Protein AF-A0A453DL52-F1 (afdb_monomer_lite)

Structure (mmCIF, N/CA/C/O backbone):
data_AF-A0A453DL52-F1
#
_entry.id   AF-A0A453DL52-F1
#
loop_
_atom_site.group_PDB
_atom_site.id
_atom_site.type_symbol
_atom_site.label_atom_id
_atom_site.label_alt_id
_atom_site.label_comp_id
_atom_site.label_asym_id
_atom_site.label_entity_id
_atom_site.label_seq_id
_atom_site.pdbx_PDB_ins_code
_atom_site.Cartn_x
_atom_site.Cartn_y
_atom_site.Cartn_z
_atom_site.occupancy
_atom_site.B_iso_or_equiv
_atom_site.auth_seq_id
_atom_site.auth_comp_id
_atom_site.auth_asym_id
_atom_site.auth_atom_id
_atom_site.pdbx_PDB_model_num
ATOM 1 N N . MET A 1 1 ? -8.859 -8.766 12.319 1.00 56.47 1 MET A N 1
ATOM 2 C CA . MET A 1 1 ? -7.690 -9.331 11.597 1.00 56.47 1 MET A CA 1
ATOM 3 C C . MET A 1 1 ? -6.679 -9.853 12.611 1.00 56.47 1 MET A C 1
ATOM 5 O O . MET A 1 1 ? -6.567 -9.220 13.656 1.00 56.47 1 MET A O 1
ATOM 9 N N . PRO A 1 2 ? -5.976 -10.976 12.375 1.00 50.81 2 PRO A N 1
ATOM 10 C CA . PRO A 1 2 ? -5.004 -11.474 13.339 1.00 50.81 2 PRO A CA 1
ATOM 11 C C . PRO A 1 2 ? -3.765 -10.573 13.317 1.00 50.81 2 PRO A C 1
ATOM 13 O O . PRO A 1 2 ? -2.988 -10.586 12.364 1.00 50.81 2 PRO A O 1
ATOM 16 N N . MET A 1 3 ? -3.592 -9.766 14.362 1.00 56.72 3 MET A N 1
ATOM 17 C CA . MET A 1 3 ? -2.302 -9.140 14.627 1.00 56.72 3 MET A CA 1
ATOM 18 C C . MET A 1 3 ? -1.357 -10.213 15.150 1.00 56.72 3 MET A C 1
ATOM 20 O O . MET A 1 3 ? -1.692 -10.953 16.075 1.00 56.72 3 MET A O 1
ATOM 24 N N . THR A 1 4 ? -0.178 -10.317 14.546 1.00 60.75 4 THR A N 1
ATOM 25 C CA . THR A 1 4 ? 0.874 -11.163 15.109 1.00 60.75 4 THR A CA 1
ATOM 26 C C . THR A 1 4 ? 1.325 -10.572 16.446 1.00 60.75 4 THR A C 1
ATOM 28 O O . THR A 1 4 ? 1.230 -9.363 16.672 1.00 60.75 4 THR A O 1
ATOM 31 N N . SER A 1 5 ? 1.875 -11.399 17.332 1.00 61.97 5 SER A N 1
ATOM 32 C CA . SER A 1 5 ? 2.460 -10.971 18.614 1.00 61.97 5 SER A CA 1
ATOM 33 C C . SER A 1 5 ? 3.578 -9.922 18.467 1.00 61.97 5 SER A C 1
ATOM 35 O O . SER A 1 5 ? 3.997 -9.325 19.453 1.00 61.97 5 SER A O 1
ATOM 37 N N . GLN A 1 6 ? 4.030 -9.662 17.239 1.00 67.31 6 GLN A N 1
ATOM 38 C CA . GLN A 1 6 ? 5.063 -8.695 16.87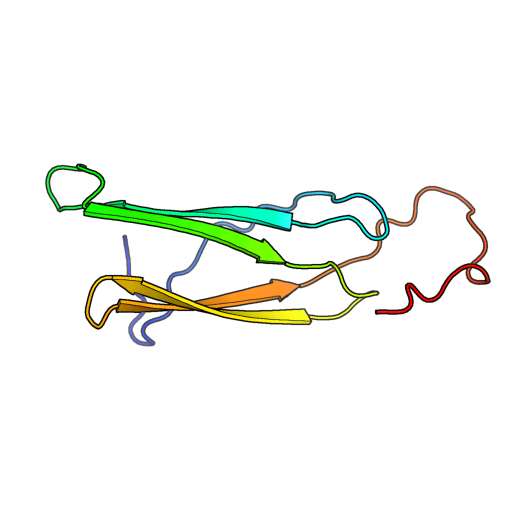7 1.00 67.31 6 GLN A CA 1
ATOM 39 C C . GLN A 1 6 ? 4.495 -7.370 16.324 1.00 67.31 6 GLN A C 1
ATOM 41 O O . GLN A 1 6 ? 5.256 -6.558 15.815 1.00 67.31 6 GLN A O 1
ATOM 46 N N . ARG A 1 7 ? 3.176 -7.126 16.427 1.00 69.12 7 ARG A N 1
ATOM 47 C CA . ARG A 1 7 ? 2.476 -5.929 15.898 1.00 69.12 7 ARG A CA 1
ATOM 48 C C . ARG A 1 7 ? 2.535 -5.761 14.376 1.00 69.12 7 ARG A C 1
ATOM 50 O O . ARG A 1 7 ? 2.131 -4.724 13.861 1.00 69.12 7 ARG A O 1
ATOM 57 N N . TYR A 1 8 ? 2.970 -6.785 13.647 1.00 66.00 8 TYR A N 1
ATOM 58 C CA . TYR A 1 8 ? 2.897 -6.792 12.191 1.00 66.00 8 TYR A CA 1
ATOM 59 C C . TYR A 1 8 ? 1.557 -7.357 11.733 1.00 66.00 8 TYR A C 1
ATOM 61 O O . TYR A 1 8 ? 1.118 -8.420 12.196 1.00 66.00 8 TYR A O 1
ATOM 69 N N . LEU A 1 9 ? 0.933 -6.649 10.794 1.00 72.50 9 LEU A N 1
ATOM 70 C CA . LEU A 1 9 ? -0.200 -7.146 10.032 1.00 72.50 9 LEU A CA 1
ATOM 71 C C . LEU A 1 9 ? 0.337 -7.921 8.827 1.00 72.50 9 LEU A C 1
ATOM 73 O O . LEU A 1 9 ? 0.977 -7.351 7.944 1.00 72.50 9 LEU A O 1
ATOM 77 N N . VAL A 1 10 ? 0.083 -9.227 8.788 1.00 68.94 10 VAL A N 1
ATOM 78 C CA . VAL A 1 10 ? 0.419 -10.035 7.613 1.00 68.94 10 VAL A CA 1
ATOM 79 C C . VAL A 1 10 ? -0.630 -9.762 6.545 1.00 68.94 10 VAL A C 1
ATOM 81 O O . VAL A 1 10 ? -1.777 -10.190 6.662 1.00 68.94 10 VAL A O 1
ATOM 84 N N . LEU A 1 11 ? -0.232 -9.036 5.506 1.00 70.62 11 LEU A N 1
ATOM 85 C CA . LEU A 1 11 ? -1.056 -8.831 4.324 1.00 70.62 11 LEU A CA 1
ATOM 86 C C . LEU A 1 11 ? -0.892 -10.016 3.370 1.00 70.62 11 LEU A C 1
ATOM 88 O O . LEU A 1 11 ? 0.205 -10.555 3.197 1.00 70.62 11 LEU A O 1
ATOM 92 N N . SER A 1 12 ? -1.984 -10.406 2.714 1.00 75.88 12 SER A N 1
ATOM 93 C CA . SER A 1 12 ? -1.923 -11.300 1.560 1.00 75.88 12 SER A CA 1
ATOM 94 C C . SER A 1 12 ? -0.993 -10.695 0.507 1.00 75.88 12 SER A C 1
ATOM 96 O O . SER A 1 12 ? -1.148 -9.531 0.135 1.00 75.88 12 SER A O 1
ATOM 98 N N . ARG A 1 13 ? -0.014 -11.476 0.034 1.00 72.12 13 ARG A N 1
ATOM 99 C CA . ARG A 1 13 ? 0.898 -11.038 -1.029 1.00 72.12 13 ARG A CA 1
ATOM 100 C C . ARG A 1 13 ? 0.110 -10.823 -2.319 1.00 72.12 13 ARG A C 1
ATOM 102 O O . ARG A 1 13 ? -0.212 -11.786 -3.005 1.00 72.12 13 ARG A O 1
ATOM 109 N N . ASN A 1 14 ? -0.136 -9.562 -2.653 1.00 77.62 14 ASN A N 1
ATOM 110 C CA . ASN A 1 14 ? -0.686 -9.151 -3.937 1.00 77.62 14 ASN A CA 1
ATOM 111 C C . ASN A 1 14 ? 0.436 -8.531 -4.771 1.00 77.62 14 ASN A C 1
ATOM 113 O O . ASN A 1 14 ? 1.081 -7.578 -4.337 1.00 77.62 14 ASN A O 1
ATOM 117 N N . VAL A 1 15 ? 0.689 -9.096 -5.951 1.00 79.12 15 VAL A N 1
ATOM 118 C CA . VAL A 1 15 ? 1.676 -8.570 -6.900 1.00 79.12 15 VAL A CA 1
ATOM 119 C C . VAL A 1 15 ? 0.941 -7.706 -7.911 1.00 79.12 15 VAL A C 1
ATOM 121 O O . VAL A 1 15 ? 0.009 -8.170 -8.563 1.00 79.12 15 VAL A O 1
ATOM 124 N N . VAL A 1 16 ? 1.368 -6.455 -8.036 1.00 82.69 16 VAL A N 1
ATOM 125 C CA . VAL A 1 16 ? 0.836 -5.495 -9.005 1.00 82.69 16 VAL A CA 1
ATOM 126 C C . VAL A 1 16 ? 1.977 -4.975 -9.871 1.00 82.69 16 VAL A C 1
ATOM 128 O O . VAL A 1 16 ? 3.091 -4.773 -9.387 1.00 82.69 16 VAL A O 1
ATOM 131 N N . SER A 1 17 ? 1.714 -4.777 -11.160 1.00 82.19 17 SER A N 1
ATOM 132 C CA . SER A 1 17 ? 2.651 -4.152 -12.092 1.00 82.19 17 SER A CA 1
ATOM 133 C C . SER A 1 17 ? 2.410 -2.648 -12.143 1.00 82.19 17 SER A C 1
ATOM 135 O O . SER A 1 17 ? 1.266 -2.210 -12.244 1.00 82.19 17 SER A O 1
ATOM 137 N N . VAL A 1 18 ? 3.486 -1.869 -12.113 1.00 79.50 18 VAL A N 1
ATOM 138 C CA . VAL A 1 18 ? 3.457 -0.416 -12.314 1.00 79.50 18 VAL A CA 1
ATOM 139 C C . VAL A 1 18 ? 4.335 -0.055 -13.505 1.00 79.50 18 VAL A C 1
ATOM 141 O O . VAL A 1 18 ? 5.346 -0.718 -13.749 1.00 79.50 18 VAL A O 1
ATOM 144 N N . ASP A 1 19 ? 3.960 0.994 -14.233 1.00 76.88 19 ASP A N 1
ATOM 145 C CA . ASP A 1 19 ? 4.754 1.490 -15.356 1.00 76.88 19 ASP A CA 1
ATOM 146 C C . ASP A 1 19 ? 6.129 2.003 -14.899 1.00 76.88 19 ASP A C 1
ATOM 148 O O . ASP A 1 19 ? 6.324 2.450 -13.762 1.00 76.88 19 ASP A O 1
ATOM 152 N N . PHE A 1 20 ? 7.101 1.970 -15.812 1.00 65.94 20 PHE A N 1
ATOM 153 C CA . PHE A 1 20 ? 8.445 2.491 -15.568 1.00 65.94 20 PHE A CA 1
ATOM 154 C C . PHE A 1 20 ? 8.409 4.006 -15.282 1.00 65.94 20 PHE A C 1
ATOM 156 O O . PHE A 1 20 ? 7.831 4.778 -16.042 1.00 65.94 20 PHE A O 1
ATOM 163 N N . CYS A 1 21 ? 9.027 4.428 -14.171 1.00 69.88 21 CYS A N 1
ATOM 164 C CA . CYS A 1 21 ? 8.900 5.764 -13.560 1.00 69.88 21 CYS A CA 1
ATOM 165 C C . CYS A 1 21 ? 7.447 6.180 -13.167 1.00 69.88 21 CYS A C 1
ATOM 167 O O . CYS A 1 21 ? 7.211 7.363 -12.914 1.00 69.88 21 CYS A O 1
ATOM 169 N N . GLY A 1 22 ? 6.486 5.247 -13.087 1.00 81.50 22 GLY A N 1
ATOM 170 C CA . GLY A 1 22 ? 5.138 5.482 -12.545 1.00 81.50 22 GLY A CA 1
ATOM 171 C C . GLY A 1 22 ? 5.102 5.557 -11.010 1.00 81.50 22 GLY A C 1
ATOM 172 O O . GLY A 1 22 ? 6.135 5.724 -10.368 1.00 81.50 22 GLY A O 1
ATOM 173 N N . SER A 1 23 ? 3.920 5.400 -10.407 1.00 87.81 23 SER A N 1
ATOM 174 C CA . SER A 1 23 ? 3.738 5.302 -8.949 1.00 87.81 23 SER A CA 1
ATOM 175 C C . SER A 1 23 ? 2.763 4.183 -8.597 1.00 87.81 23 SER A C 1
ATOM 177 O O . SER A 1 23 ? 1.772 3.973 -9.296 1.00 87.81 23 SER A O 1
ATOM 179 N N . LEU A 1 24 ? 3.006 3.503 -7.477 1.00 89.88 24 LEU A N 1
ATOM 180 C CA . LEU A 1 24 ? 2.002 2.676 -6.818 1.00 89.88 24 LEU A CA 1
ATOM 181 C C . LEU A 1 24 ? 1.134 3.575 -5.939 1.00 89.88 24 LEU A C 1
ATOM 183 O O . LEU A 1 24 ? 1.578 4.000 -4.872 1.00 89.88 24 LEU A O 1
ATOM 187 N N . ASN A 1 25 ? -0.087 3.845 -6.391 1.00 91.12 25 ASN A N 1
ATOM 188 C CA . ASN A 1 25 ? -1.089 4.581 -5.626 1.00 91.12 25 ASN A CA 1
ATOM 189 C C . ASN A 1 25 ? -1.981 3.595 -4.873 1.00 91.12 25 ASN A C 1
ATOM 191 O O . ASN A 1 25 ? -2.424 2.600 -5.450 1.00 91.12 25 ASN A O 1
ATOM 195 N N . PHE A 1 26 ? -2.263 3.871 -3.606 1.00 89.06 26 PHE A N 1
ATOM 196 C CA . PHE A 1 26 ? -3.130 3.028 -2.789 1.00 89.06 26 PHE A CA 1
ATOM 197 C C . PHE A 1 26 ? -3.842 3.846 -1.712 1.00 89.06 26 PHE A C 1
ATOM 199 O O . PHE A 1 26 ? -3.455 4.973 -1.396 1.00 89.06 26 PHE A O 1
ATOM 206 N N . VAL A 1 27 ? -4.903 3.259 -1.163 1.00 91.75 27 VAL A N 1
ATOM 207 C CA . VAL A 1 27 ? -5.715 3.854 -0.102 1.00 91.75 27 VAL A CA 1
ATOM 208 C C . VAL A 1 27 ? -5.542 3.027 1.164 1.00 91.75 27 VAL A C 1
ATOM 210 O O . VAL A 1 27 ? -5.592 1.797 1.130 1.00 91.75 27 VAL A O 1
ATOM 213 N N . LEU A 1 28 ? -5.317 3.710 2.279 1.00 89.94 28 LEU A N 1
ATOM 214 C CA . LEU A 1 28 ? -5.322 3.140 3.618 1.00 89.94 28 LEU A CA 1
ATOM 215 C C . LEU A 1 28 ? -6.632 3.508 4.291 1.00 89.94 28 LEU A C 1
ATOM 217 O O . LEU A 1 28 ? -6.960 4.689 4.378 1.00 89.94 28 LEU A O 1
ATOM 221 N N . GLU A 1 29 ? -7.344 2.511 4.797 1.00 90.25 29 GLU A N 1
ATOM 222 C CA . GLU A 1 29 ? -8.611 2.694 5.497 1.00 90.25 29 GLU A CA 1
ATOM 223 C C . GLU A 1 29 ? -8.567 1.987 6.846 1.00 90.25 29 GLU A C 1
ATOM 225 O O . GLU A 1 29 ? -8.162 0.827 6.948 1.00 90.25 29 GLU A O 1
ATOM 230 N N . ALA A 1 30 ? -8.987 2.701 7.886 1.00 86.88 30 ALA A N 1
ATOM 231 C CA . ALA A 1 30 ? -9.285 2.115 9.180 1.00 86.88 30 ALA A CA 1
ATOM 232 C C . ALA A 1 30 ? -10.792 1.919 9.293 1.00 86.88 30 ALA A C 1
ATOM 234 O O . ALA A 1 30 ? -11.568 2.831 9.003 1.00 86.88 30 ALA A O 1
ATOM 235 N N . TYR A 1 31 ? -11.170 0.741 9.769 1.00 88.38 31 TYR A N 1
ATOM 236 C CA . TYR A 1 31 ? -12.552 0.339 9.962 1.00 88.38 31 TYR A CA 1
ATOM 237 C C . TYR A 1 31 ? -12.845 0.206 11.457 1.00 88.38 31 TYR A C 1
ATOM 239 O O . TYR A 1 31 ? -12.002 -0.290 12.209 1.00 88.38 31 TYR A O 1
ATOM 247 N N . SER A 1 32 ? -14.023 0.651 11.887 1.00 87.81 32 SER A N 1
ATOM 248 C CA . SER A 1 32 ? -14.563 0.335 13.211 1.00 87.81 32 SER A CA 1
ATOM 249 C C . SER A 1 32 ? -14.981 -1.137 13.297 1.00 87.81 32 SER A C 1
ATOM 251 O O . SER A 1 32 ? -15.084 -1.836 12.287 1.00 87.81 32 SER A O 1
ATOM 253 N N . ASP A 1 33 ? -15.324 -1.592 14.502 1.00 87.31 33 ASP A N 1
ATOM 254 C CA . ASP A 1 33 ? -15.907 -2.925 14.706 1.00 87.31 33 ASP A CA 1
ATOM 255 C C . ASP A 1 33 ? -17.260 -3.102 13.988 1.00 87.31 33 ASP A C 1
ATOM 257 O O . ASP A 1 33 ? -17.630 -4.224 13.645 1.00 87.31 33 ASP A O 1
ATOM 261 N N . SER A 1 34 ? -17.985 -2.006 13.722 1.00 93.31 34 SER A N 1
ATOM 262 C CA . SER A 1 34 ? -19.212 -2.002 12.909 1.00 93.31 34 SER A CA 1
ATOM 263 C C . SER A 1 34 ? -18.951 -2.073 11.401 1.00 93.31 34 SER A C 1
ATOM 265 O O . SER A 1 34 ? -19.891 -2.273 10.636 1.00 93.31 34 SER A O 1
ATOM 267 N N . GLY A 1 35 ? -17.692 -1.946 10.968 1.00 90.19 35 GLY A N 1
ATOM 268 C CA . GLY A 1 35 ? -17.307 -1.928 9.557 1.00 90.19 35 GLY A CA 1
ATOM 269 C C . GLY A 1 35 ? -17.418 -0.554 8.891 1.00 90.19 35 GLY A C 1
ATOM 270 O O . GLY A 1 35 ? -17.297 -0.470 7.671 1.00 90.19 35 GLY A O 1
ATOM 271 N N . ASP A 1 36 ? -17.617 0.518 9.659 1.00 93.00 36 ASP A N 1
ATOM 272 C CA . ASP A 1 36 ? -17.616 1.884 9.136 1.00 93.00 36 ASP A CA 1
ATOM 273 C C . ASP A 1 36 ? -16.180 2.386 8.948 1.00 93.00 36 ASP A C 1
ATOM 275 O O . ASP A 1 36 ? -15.305 2.120 9.777 1.00 93.00 36 ASP A O 1
ATOM 279 N N . ILE A 1 37 ? -15.928 3.152 7.883 1.00 91.69 37 ILE A N 1
ATOM 280 C CA . ILE A 1 37 ? -14.621 3.784 7.658 1.00 91.69 37 ILE A CA 1
ATOM 281 C C . ILE A 1 37 ? -14.473 4.959 8.629 1.00 91.69 37 ILE A C 1
ATOM 283 O O . ILE A 1 37 ? -15.180 5.960 8.524 1.00 91.69 37 ILE A O 1
ATOM 287 N N . ILE A 1 38 ? -13.524 4.852 9.557 1.00 92.00 38 ILE A N 1
ATOM 288 C CA . ILE A 1 38 ? -13.246 5.881 10.574 1.00 92.00 38 ILE A CA 1
ATOM 289 C C . ILE A 1 38 ? -12.047 6.767 10.219 1.00 92.00 38 ILE A C 1
ATOM 291 O O . ILE A 1 38 ? -11.889 7.851 10.778 1.00 92.00 38 ILE A O 1
ATOM 295 N N . ALA A 1 39 ? -11.192 6.319 9.299 1.00 90.62 39 ALA A N 1
ATOM 296 C CA . ALA A 1 39 ? -10.105 7.113 8.743 1.00 90.62 39 ALA A CA 1
ATOM 297 C C . ALA A 1 39 ? -9.731 6.595 7.355 1.00 90.62 39 ALA A C 1
ATOM 299 O O . ALA A 1 39 ? -9.758 5.388 7.118 1.00 90.62 39 ALA A O 1
ATOM 300 N N . GLN A 1 40 ? -9.338 7.505 6.466 1.00 93.00 40 GLN A N 1
ATOM 301 C CA . GLN A 1 40 ? -8.898 7.183 5.114 1.00 93.00 40 GLN A CA 1
ATOM 302 C C . GLN A 1 40 ? -7.712 8.064 4.726 1.00 93.00 40 GLN A C 1
ATOM 304 O O . GLN A 1 40 ? -7.675 9.251 5.062 1.00 93.00 40 GLN A O 1
ATOM 309 N N . LYS A 1 41 ? -6.749 7.497 3.997 1.00 92.00 41 LYS A N 1
ATOM 310 C CA . LYS A 1 41 ? -5.611 8.242 3.465 1.00 92.00 41 LYS A CA 1
ATOM 311 C C . LYS A 1 41 ? -5.145 7.696 2.123 1.00 92.00 41 LYS A C 1
ATOM 313 O O . LYS A 1 41 ? -4.966 6.493 1.969 1.00 92.00 41 LYS A O 1
ATOM 318 N N . ASN A 1 42 ? -4.892 8.602 1.185 1.00 93.12 42 ASN A N 1
ATOM 319 C CA . ASN A 1 42 ? -4.282 8.281 -0.100 1.00 93.12 42 ASN A CA 1
ATOM 320 C C . ASN A 1 42 ? -2.762 8.382 0.016 1.00 93.12 42 ASN A C 1
ATOM 322 O O . ASN A 1 42 ? -2.247 9.381 0.519 1.00 93.12 42 ASN A O 1
ATOM 326 N N . GLU A 1 43 ? -2.055 7.373 -0.479 1.00 91.56 43 GLU A N 1
ATOM 327 C CA . GLU A 1 43 ? -0.597 7.305 -0.459 1.00 91.56 43 GLU A CA 1
ATOM 328 C C . GLU A 1 43 ? -0.055 6.886 -1.829 1.00 91.56 43 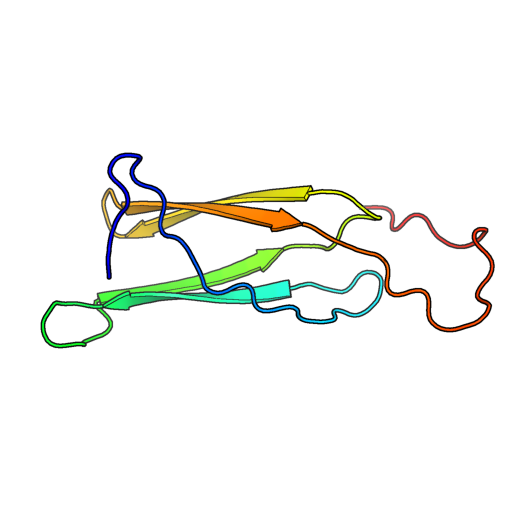GLU A C 1
ATOM 330 O O . GLU A 1 43 ? -0.746 6.263 -2.641 1.00 91.56 43 GLU A O 1
ATOM 335 N N . SER A 1 44 ? 1.197 7.256 -2.097 1.00 90.94 44 SER A N 1
ATOM 336 C CA . SER A 1 44 ? 1.869 6.982 -3.366 1.00 90.94 44 SER A CA 1
ATOM 337 C C . SER A 1 44 ? 3.335 6.642 -3.136 1.00 90.94 44 SER A C 1
ATOM 339 O O . SER A 1 44 ? 4.098 7.458 -2.620 1.00 90.94 44 SER A O 1
ATOM 341 N N . LEU A 1 45 ? 3.765 5.489 -3.643 1.00 89.75 45 LEU A N 1
ATOM 342 C CA . LEU A 1 45 ? 5.160 5.063 -3.625 1.00 89.75 45 LEU A CA 1
ATOM 343 C C . LEU A 1 45 ? 5.743 5.030 -5.035 1.00 89.75 45 LEU A C 1
ATOM 345 O O . LEU A 1 45 ? 5.216 4.365 -5.926 1.00 89.75 45 LEU A O 1
ATOM 349 N N . LYS A 1 46 ? 6.884 5.697 -5.226 1.00 86.25 46 LYS A N 1
ATOM 350 C CA . LYS A 1 46 ? 7.645 5.579 -6.473 1.00 86.25 46 LYS A CA 1
ATOM 351 C C . LYS A 1 46 ? 8.405 4.241 -6.502 1.00 86.25 46 LYS A C 1
ATOM 353 O O . LYS A 1 46 ? 9.064 3.905 -5.505 1.00 86.25 46 LYS A O 1
ATOM 358 N N . PRO A 1 47 ? 8.348 3.493 -7.618 1.00 81.50 47 PRO A N 1
ATOM 359 C CA . PRO A 1 47 ? 9.119 2.282 -7.798 1.00 81.50 47 PRO A CA 1
ATOM 360 C C . PRO A 1 47 ? 10.610 2.606 -7.847 1.00 81.50 47 PRO A C 1
ATOM 362 O O . PRO A 1 47 ? 11.035 3.625 -8.395 1.00 81.50 47 PRO A O 1
ATOM 365 N N . LYS A 1 48 ? 11.417 1.714 -7.275 1.00 76.50 48 LYS A N 1
ATOM 366 C CA . LYS A 1 48 ? 12.879 1.752 -7.372 1.00 76.50 48 LYS A CA 1
ATOM 367 C C . LYS A 1 48 ? 13.355 0.534 -8.146 1.00 76.50 48 LYS A C 1
ATOM 369 O O . LYS A 1 48 ? 12.761 -0.536 -8.045 1.00 76.50 48 LYS A O 1
ATOM 374 N N . PHE A 1 49 ? 14.447 0.681 -8.889 1.00 70.06 49 PHE A N 1
ATOM 375 C CA . PHE A 1 49 ? 15.036 -0.435 -9.622 1.00 70.06 49 PHE A CA 1
ATOM 376 C C . PHE A 1 49 ? 15.478 -1.536 -8.646 1.00 70.06 49 PHE A C 1
ATOM 378 O O . PHE A 1 49 ? 16.419 -1.328 -7.880 1.00 70.06 49 PHE A O 1
ATOM 385 N N . CYS A 1 50 ? 14.762 -2.666 -8.652 1.00 67.31 50 CYS A N 1
ATOM 386 C CA . CYS A 1 50 ? 15.031 -3.873 -7.857 1.00 67.31 50 CYS A CA 1
ATOM 387 C C . CYS A 1 50 ? 15.372 -3.609 -6.375 1.00 67.31 50 CYS A C 1
ATOM 389 O O . CYS A 1 50 ? 16.289 -4.221 -5.831 1.00 67.31 50 CYS A O 1
ATOM 391 N N . ASN A 1 51 ? 14.672 -2.672 -5.729 1.00 78.00 51 ASN A N 1
ATOM 392 C CA . ASN A 1 51 ? 14.946 -2.270 -4.345 1.00 78.00 51 ASN A CA 1
ATOM 393 C C . ASN A 1 51 ? 13.662 -2.265 -3.496 1.00 78.00 51 ASN A C 1
ATOM 395 O O . ASN A 1 51 ? 12.596 -2.653 -3.965 1.00 78.00 51 ASN A O 1
ATOM 399 N N . ILE A 1 52 ? 13.757 -1.821 -2.245 1.00 86.50 52 ILE A N 1
ATOM 400 C CA . ILE A 1 52 ? 12.643 -1.658 -1.312 1.00 86.50 52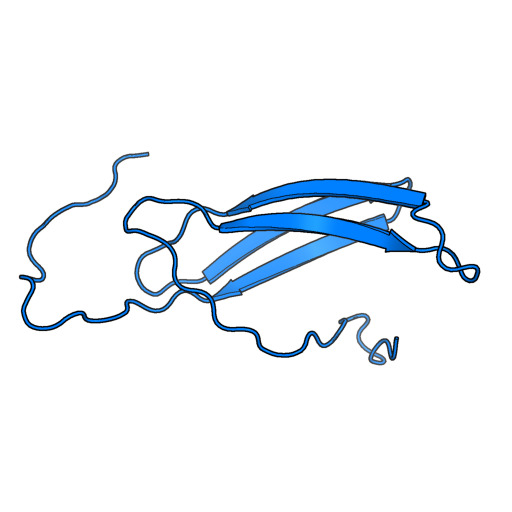 ILE A CA 1
ATOM 401 C C . ILE A 1 52 ? 12.312 -0.163 -1.170 1.00 86.50 52 ILE A C 1
ATOM 403 O O . ILE A 1 52 ? 13.201 0.694 -1.083 1.00 86.50 52 ILE A O 1
ATOM 407 N N . SER A 1 53 ? 11.020 0.158 -1.156 1.00 88.56 53 SER A N 1
ATOM 408 C CA . SER A 1 53 ? 10.512 1.441 -0.668 1.00 88.56 53 SER A CA 1
ATOM 409 C C . SER A 1 53 ? 9.844 1.227 0.682 1.00 88.56 53 SER A C 1
ATOM 411 O O . SER A 1 53 ? 9.077 0.285 0.848 1.00 88.56 53 SER A O 1
ATOM 413 N N . GLN A 1 54 ? 10.139 2.110 1.628 1.00 89.62 54 GLN A N 1
ATOM 414 C CA . GLN A 1 54 ? 9.555 2.115 2.962 1.00 89.62 54 GLN A CA 1
ATOM 415 C C . GLN A 1 54 ? 8.986 3.504 3.221 1.00 89.62 54 GLN A C 1
ATOM 417 O O . GLN A 1 54 ? 9.616 4.504 2.864 1.00 89.62 54 GLN A O 1
ATOM 422 N N . GLN A 1 55 ? 7.788 3.560 3.787 1.00 89.38 55 GLN A N 1
ATOM 423 C CA . GLN A 1 55 ? 7.101 4.803 4.093 1.00 89.38 55 GLN A CA 1
ATOM 424 C C . GLN A 1 55 ? 6.312 4.650 5.383 1.00 89.38 55 GLN A C 1
ATOM 426 O O . GLN A 1 55 ? 5.612 3.659 5.582 1.00 89.38 55 GLN A O 1
ATOM 431 N N . THR A 1 56 ? 6.410 5.664 6.233 1.00 90.62 56 THR A N 1
ATOM 432 C CA . THR A 1 56 ? 5.624 5.756 7.455 1.00 90.62 56 THR A CA 1
ATOM 433 C C . THR A 1 56 ? 4.473 6.728 7.245 1.00 90.62 56 THR A C 1
ATOM 435 O O . THR A 1 56 ? 4.659 7.845 6.754 1.00 90.62 56 THR A O 1
ATOM 438 N N . CYS A 1 57 ? 3.269 6.289 7.594 1.00 88.81 57 CYS A N 1
ATOM 439 C CA . CYS A 1 57 ? 2.024 6.986 7.336 1.00 88.81 57 CYS A CA 1
ATOM 440 C C . CYS A 1 57 ? 1.216 7.092 8.628 1.00 88.81 57 CYS A C 1
ATOM 442 O O . CYS A 1 57 ? 0.708 6.100 9.150 1.00 88.81 57 CYS A O 1
ATOM 444 N N . LYS A 1 58 ? 1.021 8.319 9.110 1.00 88.94 58 LYS A N 1
ATOM 445 C CA . LYS A 1 58 ? 0.032 8.611 10.151 1.00 88.94 58 LYS A CA 1
ATOM 446 C C . LYS A 1 58 ? -1.375 8.566 9.545 1.00 88.94 58 LYS A C 1
ATOM 448 O O . LYS A 1 58 ? -1.622 9.308 8.590 1.00 88.94 58 LYS A O 1
ATOM 453 N N . LEU A 1 59 ? -2.250 7.696 10.060 1.00 86.00 59 LEU A N 1
ATOM 454 C CA . LEU A 1 59 ? -3.611 7.484 9.543 1.00 86.00 59 LEU A CA 1
ATOM 455 C C . LEU A 1 59 ? -4.646 8.314 10.315 1.00 86.00 59 LEU A C 1
ATOM 457 O O . LEU A 1 59 ? -5.414 9.053 9.709 1.00 86.00 59 LEU A O 1
ATOM 461 N N . THR A 1 60 ? -4.646 8.235 11.647 1.00 83.62 60 THR A N 1
ATOM 462 C CA . THR A 1 60 ? -5.490 9.062 12.529 1.00 83.62 60 THR A CA 1
ATOM 463 C C . THR A 1 60 ? -4.970 9.018 13.963 1.00 83.62 60 THR A C 1
ATOM 465 O O . THR A 1 60 ? -4.382 8.014 14.352 1.00 83.62 60 THR A O 1
ATOM 468 N N . GLY A 1 61 ? -5.183 10.073 14.757 1.00 83.25 61 GLY A N 1
ATOM 469 C CA . GLY A 1 61 ? -4.814 10.099 16.180 1.00 83.25 61 GLY A CA 1
ATOM 470 C C . GLY A 1 61 ? -3.367 9.660 16.425 1.00 83.25 61 GLY A C 1
ATOM 471 O O . GLY A 1 61 ? -2.449 10.280 15.894 1.00 83.25 61 GLY A O 1
ATOM 472 N N . ASP A 1 62 ? -3.186 8.570 17.171 1.00 82.81 62 ASP A N 1
ATOM 473 C CA . ASP A 1 62 ? -1.885 7.944 17.461 1.00 82.81 62 ASP A CA 1
ATOM 474 C C . ASP A 1 62 ? -1.629 6.665 16.634 1.00 82.81 62 ASP A C 1
ATOM 476 O O . ASP A 1 62 ? -0.733 5.879 16.935 1.00 82.81 62 ASP A O 1
ATOM 480 N N . ILE A 1 63 ? 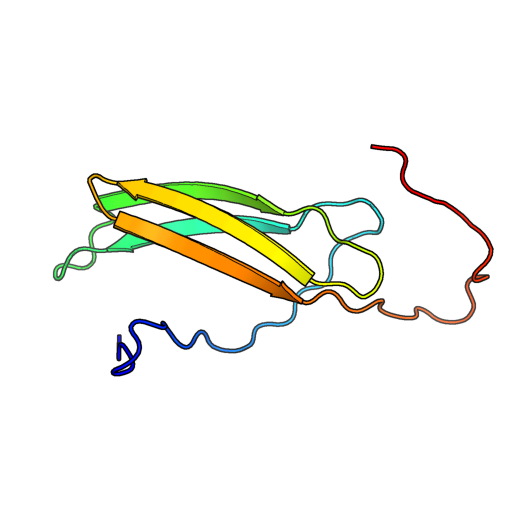-2.426 6.433 15.585 1.00 82.44 63 ILE A N 1
ATOM 481 C CA . ILE A 1 63 ? -2.291 5.291 14.678 1.00 82.44 63 ILE A CA 1
ATOM 482 C C . ILE A 1 63 ? -1.329 5.659 13.549 1.00 82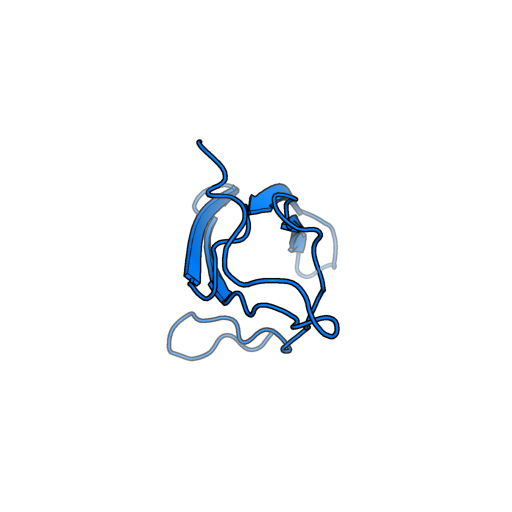.44 63 ILE A C 1
ATOM 484 O O . ILE A 1 63 ? -1.641 6.452 12.652 1.00 82.44 63 ILE A O 1
ATOM 488 N N . GLU A 1 64 ? -0.165 5.024 13.588 1.00 85.75 64 GLU A N 1
ATOM 489 C CA . GLU A 1 64 ? 0.889 5.126 12.589 1.00 85.75 64 GLU A CA 1
ATOM 490 C C . GLU A 1 64 ? 1.162 3.750 11.976 1.00 85.75 64 GLU A C 1
ATOM 492 O O . GLU A 1 64 ? 1.183 2.730 12.667 1.00 85.75 64 GLU A O 1
ATOM 497 N N . LEU A 1 65 ? 1.330 3.725 10.658 1.00 85.75 65 LEU A N 1
ATOM 498 C CA . LEU A 1 65 ? 1.573 2.523 9.874 1.00 85.75 65 LEU A CA 1
ATOM 499 C C . LEU A 1 65 ? 2.903 2.661 9.150 1.00 85.75 65 LEU A C 1
ATOM 501 O O . LEU A 1 65 ? 3.165 3.681 8.520 1.00 85.75 65 LEU A O 1
ATOM 505 N N . GLU A 1 66 ? 3.713 1.614 9.185 1.00 89.31 66 GLU A N 1
ATOM 506 C CA . GLU A 1 66 ? 4.878 1.490 8.318 1.00 89.31 66 GLU A CA 1
ATOM 507 C C . GLU A 1 66 ? 4.560 0.531 7.175 1.00 89.31 66 GLU A C 1
ATOM 509 O O . GLU A 1 66 ? 4.085 -0.587 7.386 1.00 89.31 66 GLU A O 1
ATOM 514 N N . ILE A 1 67 ? 4.818 0.981 5.952 1.00 87.94 67 ILE A N 1
ATOM 515 C CA . ILE A 1 67 ? 4.544 0.242 4.728 1.00 87.94 67 ILE A CA 1
ATOM 516 C C . ILE A 1 67 ? 5.857 -0.004 4.013 1.00 87.94 67 ILE A C 1
ATOM 518 O O . ILE A 1 67 ? 6.587 0.932 3.688 1.00 87.94 67 ILE A O 1
ATOM 522 N N . THR A 1 68 ? 6.111 -1.274 3.721 1.00 87.75 68 THR A N 1
ATOM 523 C CA . THR A 1 68 ? 7.309 -1.734 3.025 1.00 87.75 68 THR A CA 1
ATOM 524 C C . THR A 1 68 ? 6.900 -2.448 1.745 1.00 87.75 68 THR A C 1
ATOM 526 O O . THR A 1 68 ? 6.184 -3.448 1.780 1.00 87.75 68 THR A O 1
ATOM 529 N N . VAL A 1 69 ? 7.369 -1.941 0.606 1.00 87.25 69 VAL A N 1
ATOM 530 C CA . VAL A 1 69 ? 7.098 -2.480 -0.731 1.00 87.25 69 VAL A CA 1
ATOM 531 C C . VAL A 1 69 ? 8.408 -2.917 -1.369 1.00 87.25 69 VAL A C 1
ATOM 533 O O . VAL A 1 69 ? 9.344 -2.127 -1.490 1.00 87.25 69 VAL A O 1
ATOM 536 N N . ALA A 1 70 ? 8.466 -4.175 -1.798 1.00 88.06 70 ALA A N 1
ATOM 537 C CA . ALA A 1 70 ? 9.573 -4.705 -2.581 1.00 88.06 70 ALA A CA 1
ATOM 538 C C . ALA A 1 70 ? 9.269 -4.574 -4.079 1.00 88.06 70 ALA A C 1
ATOM 540 O O . ALA A 1 70 ? 8.200 -4.981 -4.533 1.00 88.06 70 ALA A O 1
ATOM 541 N N . TRP A 1 71 ? 10.220 -4.038 -4.843 1.00 86.25 71 TRP A N 1
ATOM 542 C CA . TRP A 1 71 ? 10.108 -3.869 -6.289 1.00 86.25 71 TRP A CA 1
ATOM 543 C C . TRP A 1 71 ? 10.896 -4.944 -7.026 1.00 86.25 71 TRP A C 1
ATOM 545 O O . TRP A 1 71 ? 12.048 -5.228 -6.698 1.00 86.25 71 TRP A O 1
ATOM 555 N N . SER A 1 72 ? 10.304 -5.480 -8.086 1.00 81.06 72 SER A N 1
ATOM 556 C CA . SER A 1 72 ? 10.968 -6.375 -9.029 1.00 81.06 72 SER A CA 1
ATOM 557 C C . SER A 1 72 ? 10.774 -5.848 -10.440 1.00 81.06 72 SER A C 1
ATOM 559 O O . SER A 1 72 ? 9.654 -5.503 -10.815 1.00 81.06 72 SER A O 1
ATOM 561 N N . SER A 1 73 ? 11.850 -5.805 -11.225 1.00 76.25 73 SER A N 1
ATOM 562 C CA . SER A 1 73 ? 11.735 -5.484 -12.644 1.00 76.25 73 SER A CA 1
ATOM 563 C C . SER A 1 73 ? 11.058 -6.645 -13.361 1.00 76.25 73 SER A C 1
ATOM 565 O O . SER A 1 73 ? 11.563 -7.769 -13.335 1.00 76.25 73 SER A O 1
ATOM 567 N N . LEU A 1 74 ? 9.921 -6.381 -13.998 1.00 71.62 74 LEU A N 1
ATOM 568 C CA . LEU A 1 74 ? 9.369 -7.307 -14.974 1.00 71.62 74 LEU A CA 1
ATOM 569 C C . LEU A 1 74 ? 10.195 -7.137 -16.245 1.00 71.62 74 LEU A C 1
ATOM 571 O O . LEU A 1 74 ? 10.100 -6.116 -16.922 1.00 71.62 74 LEU A O 1
ATOM 575 N N . ILE A 1 75 ? 11.052 -8.114 -16.536 1.00 64.25 75 ILE A N 1
ATOM 576 C CA . ILE A 1 75 ? 11.786 -8.150 -17.799 1.00 64.25 75 ILE A CA 1
ATOM 577 C C . ILE A 1 75 ? 10.757 -8.481 -18.883 1.00 64.25 75 ILE A C 1
ATOM 579 O O . ILE A 1 75 ? 10.465 -9.650 -19.127 1.00 64.25 75 ILE A O 1
ATOM 583 N N . SER A 1 76 ? 10.168 -7.457 -19.501 1.00 55.94 76 SER A N 1
ATOM 584 C CA . SER A 1 76 ? 9.506 -7.636 -20.787 1.00 55.94 76 SER A CA 1
ATOM 585 C C . SER A 1 76 ? 10.595 -7.837 -21.839 1.00 55.94 76 SER A C 1
ATOM 587 O O . SER A 1 76 ? 11.652 -7.204 -21.803 1.00 55.94 76 SER A O 1
ATOM 589 N N . GLU A 1 77 ? 10.388 -8.824 -22.699 1.00 52.06 77 GLU A N 1
ATOM 590 C CA . GLU A 1 77 ? 11.416 -9.424 -23.540 1.00 52.06 77 GLU A CA 1
ATOM 591 C C . GLU A 1 77 ? 12.277 -8.387 -24.286 1.00 52.06 77 GLU A C 1
ATOM 593 O O . GLU A 1 77 ? 11.771 -7.517 -24.991 1.00 52.06 77 GLU A O 1
ATOM 598 N N . LYS A 1 78 ? 13.601 -8.515 -24.110 1.00 50.94 78 LYS A N 1
ATOM 599 C CA . LYS A 1 78 ? 14.672 -7.814 -24.837 1.00 50.94 78 LYS A CA 1
ATOM 600 C C . LYS A 1 78 ? 14.526 -6.282 -24.877 1.00 50.94 78 LYS A C 1
ATOM 602 O O . LYS A 1 78 ? 14.385 -5.692 -25.944 1.00 50.94 78 LYS A O 1
ATO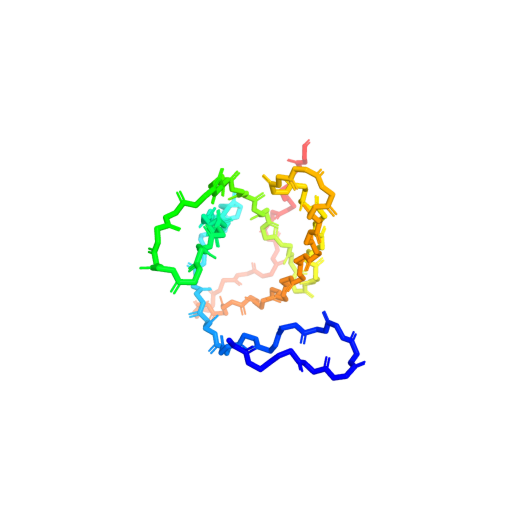M 607 N N . TRP A 1 79 ? 14.688 -5.632 -23.727 1.00 49.25 79 TRP A N 1
ATOM 608 C CA . TRP A 1 79 ? 15.020 -4.206 -23.676 1.00 49.25 79 TRP A CA 1
ATOM 609 C C . TRP A 1 79 ? 16.368 -3.994 -22.991 1.00 49.25 79 TRP A C 1
ATOM 611 O O . TRP A 1 79 ? 16.609 -4.468 -21.882 1.00 49.25 79 TRP A O 1
ATOM 621 N N . ASP A 1 80 ? 17.260 -3.328 -23.725 1.00 49.06 80 ASP A N 1
ATOM 622 C CA . ASP A 1 80 ? 18.620 -2.969 -23.347 1.00 49.06 80 ASP A CA 1
ATOM 623 C C . ASP A 1 80 ? 18.703 -2.398 -21.924 1.00 49.06 80 ASP A C 1
ATOM 625 O O . ASP A 1 80 ? 18.068 -1.398 -21.589 1.00 49.06 80 ASP A O 1
ATOM 629 N N . ILE A 1 81 ? 19.593 -2.974 -21.114 1.00 52.25 81 ILE A N 1
ATOM 630 C CA . ILE A 1 81 ? 19.941 -2.538 -19.747 1.00 52.25 81 ILE A CA 1
ATOM 631 C C . ILE A 1 81 ? 20.584 -1.122 -19.739 1.00 52.25 81 ILE A C 1
ATOM 633 O O . ILE A 1 81 ? 20.982 -0.604 -18.698 1.00 52.25 81 ILE A O 1
ATOM 637 N N . SER A 1 82 ? 20.686 -0.445 -20.887 1.00 56.00 82 SER A N 1
ATOM 638 C CA . SER A 1 82 ? 21.447 0.796 -21.058 1.00 56.00 82 SER A CA 1
ATOM 639 C C . SER A 1 82 ? 20.646 2.100 -20.934 1.00 56.00 82 SER A C 1
ATOM 641 O O . SER A 1 82 ? 21.255 3.170 -20.990 1.00 56.00 82 SER A O 1
ATOM 643 N N . ALA A 1 83 ? 19.326 2.087 -20.712 1.00 54.31 83 ALA A N 1
ATOM 644 C CA . ALA A 1 83 ? 18.538 3.321 -20.770 1.00 54.31 83 ALA A CA 1
ATOM 645 C C . ALA A 1 83 ? 17.766 3.670 -19.481 1.00 54.31 83 ALA A C 1
ATOM 647 O O . ALA A 1 83 ? 16.752 3.068 -19.153 1.00 54.31 83 ALA A O 1
ATOM 648 N N . ARG A 1 84 ? 18.195 4.802 -18.896 1.00 51.00 84 ARG A N 1
ATOM 649 C CA . ARG A 1 84 ? 17.442 5.780 -18.076 1.00 51.00 84 ARG A CA 1
ATOM 650 C C . ARG A 1 84 ? 17.451 5.592 -16.554 1.00 51.00 84 ARG A C 1
ATOM 652 O O . ARG A 1 84 ? 16.605 4.943 -15.954 1.00 51.00 84 ARG A O 1
ATOM 659 N N . ARG A 1 85 ? 18.357 6.346 -15.918 1.00 50.91 85 ARG A N 1
ATOM 660 C CA . ARG A 1 85 ? 18.164 6.881 -14.561 1.00 50.91 85 ARG A CA 1
ATOM 661 C C . ARG A 1 85 ? 16.949 7.823 -14.588 1.00 50.91 85 ARG A C 1
ATOM 663 O O . ARG A 1 85 ? 16.990 8.804 -15.327 1.00 50.91 85 ARG A O 1
ATOM 670 N N . CYS A 1 86 ? 15.894 7.562 -13.809 1.00 51.41 86 CYS A N 1
ATOM 671 C CA . CYS A 1 86 ? 14.899 8.600 -13.513 1.00 51.41 86 CYS A CA 1
ATOM 672 C C . CYS A 1 86 ? 15.608 9.605 -12.566 1.00 51.41 86 CYS A C 1
ATOM 674 O O . CYS A 1 86 ? 15.944 9.242 -11.438 1.00 51.41 86 CYS A O 1
ATOM 676 N N . TYR A 1 87 ? 15.932 10.818 -13.034 1.00 47.78 87 TYR A N 1
ATOM 677 C CA . TYR A 1 87 ? 16.396 11.901 -12.155 1.00 47.78 87 TYR A CA 1
ATOM 678 C C . TYR A 1 87 ? 15.205 12.389 -11.318 1.00 47.78 87 TYR A C 1
ATOM 680 O O . TYR A 1 87 ? 14.105 12.537 -11.853 1.00 47.78 87 TYR A O 1
ATOM 688 N N . GLY A 1 88 ? 15.429 12.520 -10.008 1.00 38.53 88 GLY A N 1
ATOM 689 C CA . GLY A 1 88 ? 14.443 12.972 -9.024 1.00 38.53 88 GLY A CA 1
ATOM 690 C C . GLY A 1 88 ? 14.240 14.475 -9.028 1.00 38.53 88 GLY A C 1
ATOM 691 O O . GLY A 1 88 ? 15.175 15.187 -9.455 1.00 38.53 88 GLY A O 1
#

Radius of gyration: 16.46 Å; chains: 1; bounding box: 41×24×44 Å

pLDDT: mean 77.01, std 14.59, range [38.53, 93.31]

InterPro domains:
  IPR046533 Domain of unknown function DUF6598 [PF20241] (7-69)

Organism: Aegilops tauschii subsp. strangulata (NCBI:txid200361)

Secondary structure (DSSP, 8-state):
--B-TTS-B----------TT--EEEEEEEE-TTS-EEEEEEEEE---TTSEEEEEEEEETTEEEEEEEE------SS--TT------

Foldseek 3Di:
DDQDPVRDDDDDDDDDDDDDQGKDKDKDFDADPVRDTPWMDIDIHGDDAQAKDWDWDDTDDPDIDIDIDGDYDDCDDDDDPPDDDPDD

Sequence (88 aa):
MPMTSQRYLVLSRNVVSVDFCGSLNFVLEAYSDSGDIIAQKNESLKPKFCNISQQTCKLTGDIELEITVAWSSLISEKWDISARRCYG